Protein AF-A0A949EX50-F1 (afdb_monomer)

Sequence (89 aa):
MRPICFGKKPFFKVICFFVFALICIISSGFSGSMANAAHILKIGLMDEPKTLNIWLASDKWSGRVLSLMYQHLYERDPDTLELIPWLAE

Radius of gyration: 30.46 Å; Cα contacts (8 Å, |Δi|>4): 50; chains: 1; bounding box: 74×40×70 Å

pLDDT: mean 82.1, std 16.13, range [34.53, 96.75]

Structure (mmCIF, N/CA/C/O backbone):
data_AF-A0A949EX50-F1
#
_entry.id   AF-A0A949EX50-F1
#
loop_
_atom_site.group_PDB
_atom_site.id
_atom_site.type_symbol
_atom_site.label_atom_id
_atom_site.label_alt_id
_atom_site.label_comp_id
_atom_site.label_asym_id
_atom_site.label_entity_id
_atom_site.label_seq_id
_atom_site.pdbx_PDB_ins_code
_atom_site.Cartn_x
_atom_site.Cartn_y
_atom_site.Cartn_z
_atom_site.occupancy
_atom_site.B_iso_or_equiv
_atom_site.auth_seq_id
_atom_site.auth_comp_id
_atom_site.auth_asym_id
_atom_site.auth_atom_id
_atom_site.pdbx_PDB_model_num
ATOM 1 N N . MET A 1 1 ? 59.303 -27.899 -56.323 1.00 38.88 1 MET A N 1
ATOM 2 C CA . MET A 1 1 ? 59.637 -26.561 -55.787 1.00 38.88 1 MET A CA 1
ATOM 3 C C . MET A 1 1 ? 58.437 -26.030 -55.005 1.00 38.88 1 MET A C 1
ATOM 5 O O . MET A 1 1 ? 57.345 -26.023 -55.542 1.00 38.88 1 MET A O 1
ATOM 9 N N . ARG A 1 2 ? 58.690 -25.721 -53.725 1.00 34.53 2 ARG A N 1
ATOM 10 C CA . ARG A 1 2 ? 57.909 -25.104 -52.622 1.00 34.53 2 ARG A CA 1
ATOM 11 C C . ARG A 1 2 ? 56.410 -24.731 -52.782 1.00 34.53 2 ARG A C 1
ATOM 13 O O . ARG A 1 2 ? 56.085 -23.953 -53.672 1.00 34.53 2 ARG A O 1
ATOM 20 N N . PRO A 1 3 ? 55.542 -25.108 -51.812 1.00 45.91 3 PRO A N 1
ATOM 21 C CA . PRO A 1 3 ? 54.228 -24.490 -51.638 1.00 45.91 3 PRO A CA 1
ATOM 22 C C . PRO A 1 3 ? 54.370 -23.098 -50.997 1.00 45.91 3 PRO A C 1
ATOM 24 O O . PRO A 1 3 ? 55.079 -22.915 -50.006 1.00 45.91 3 PRO A O 1
ATOM 27 N N . ILE A 1 4 ? 53.697 -22.104 -51.575 1.00 51.59 4 ILE A N 1
ATOM 28 C CA . ILE A 1 4 ? 53.668 -20.726 -51.077 1.00 51.59 4 ILE A CA 1
ATOM 29 C C . ILE A 1 4 ? 52.573 -20.637 -50.006 1.00 51.59 4 ILE A C 1
ATOM 31 O O . ILE A 1 4 ? 51.397 -20.433 -50.297 1.00 51.59 4 ILE A O 1
ATOM 35 N N . CYS A 1 5 ? 52.960 -20.817 -48.744 1.00 52.16 5 CYS A N 1
ATOM 36 C CA . CYS A 1 5 ? 52.113 -20.535 -47.587 1.00 52.16 5 CYS A CA 1
ATOM 37 C C . CYS A 1 5 ? 52.082 -19.018 -47.333 1.00 52.16 5 CYS A C 1
ATOM 39 O O . CYS A 1 5 ? 52.938 -18.492 -46.622 1.00 52.16 5 CYS A O 1
ATOM 41 N N . PHE A 1 6 ? 51.104 -18.305 -47.899 1.00 48.56 6 PHE A N 1
ATOM 42 C CA . PHE A 1 6 ? 50.888 -16.882 -47.608 1.00 48.56 6 PHE A CA 1
ATOM 43 C C . PHE A 1 6 ? 50.120 -16.724 -46.280 1.00 48.56 6 PHE A C 1
ATOM 45 O O . PHE A 1 6 ? 49.034 -17.275 -46.085 1.00 48.56 6 PHE A O 1
ATOM 52 N N . GLY A 1 7 ? 50.738 -16.034 -45.321 1.00 57.31 7 GLY A N 1
ATOM 53 C CA . GLY A 1 7 ? 50.354 -16.010 -43.911 1.00 57.31 7 GLY A CA 1
ATOM 54 C C . GLY A 1 7 ? 48.983 -15.393 -43.613 1.00 57.31 7 GLY A C 1
ATOM 55 O O . GLY A 1 7 ? 48.839 -14.179 -43.548 1.00 57.31 7 GLY A O 1
ATOM 56 N N . LYS A 1 8 ? 48.008 -16.239 -43.261 1.00 56.03 8 LYS A N 1
ATOM 57 C CA . LYS A 1 8 ? 46.683 -15.865 -42.715 1.00 56.03 8 LYS A CA 1
ATOM 58 C C . LYS A 1 8 ? 46.696 -15.470 -41.221 1.00 56.03 8 LYS A C 1
ATOM 60 O O . LYS A 1 8 ? 45.657 -15.448 -40.571 1.00 56.03 8 LYS A O 1
ATOM 65 N N . LYS A 1 9 ? 47.869 -15.205 -40.636 1.00 58.75 9 LYS A N 1
ATOM 66 C CA . LYS A 1 9 ? 48.044 -15.043 -39.179 1.00 58.75 9 LYS A CA 1
ATOM 67 C C . LYS A 1 9 ? 47.642 -13.667 -38.611 1.00 58.75 9 LYS A C 1
ATOM 69 O O . LYS A 1 9 ? 47.115 -13.657 -37.501 1.00 58.75 9 LYS A O 1
ATOM 74 N N . PRO A 1 10 ? 47.863 -12.519 -39.290 1.00 58.78 10 PRO A N 1
ATOM 75 C CA . PRO A 1 10 ? 47.492 -11.220 -38.722 1.00 58.78 10 PRO A CA 1
ATOM 76 C C . PRO A 1 10 ? 46.018 -10.886 -38.976 1.00 58.78 10 PRO A C 1
ATOM 78 O O . PRO A 1 10 ? 45.360 -10.335 -38.103 1.00 58.78 10 PRO A O 1
ATOM 81 N N . PHE A 1 11 ? 45.471 -11.295 -40.126 1.00 64.44 11 PHE A N 1
ATOM 82 C CA . PHE A 1 11 ? 44.091 -10.994 -40.515 1.00 64.44 11 PHE A CA 1
ATOM 83 C C . PHE A 1 11 ? 43.066 -11.667 -39.588 1.00 64.44 11 PHE A C 1
ATOM 85 O O . PHE A 1 11 ? 42.116 -11.032 -39.143 1.00 64.44 11 PHE A O 1
ATOM 92 N N . PHE A 1 12 ? 43.315 -12.925 -39.204 1.00 69.50 12 PHE A N 1
ATOM 93 C CA . PHE A 1 12 ? 42.468 -13.649 -38.252 1.00 69.50 12 PHE A CA 1
ATOM 94 C C . PHE A 1 12 ? 42.478 -13.008 -36.854 1.00 69.50 12 PHE A C 1
ATOM 96 O O . PHE A 1 12 ? 41.438 -12.914 -36.212 1.00 69.50 12 PHE A O 1
ATOM 103 N N . LYS A 1 13 ? 43.630 -12.489 -36.404 1.00 73.31 13 LYS A N 1
ATOM 104 C CA . LYS A 1 13 ? 43.747 -11.793 -35.111 1.00 73.31 13 LYS A CA 1
ATOM 105 C C . LYS A 1 13 ? 42.952 -10.489 -35.078 1.00 73.31 13 LYS A C 1
ATOM 107 O O . LYS A 1 13 ? 42.324 -10.198 -34.066 1.00 73.31 13 LYS A O 1
ATOM 112 N N . VAL A 1 14 ? 42.953 -9.737 -36.180 1.00 81.62 14 VAL A N 1
ATOM 113 C CA . VAL A 1 14 ? 42.164 -8.501 -36.306 1.00 81.62 14 VAL A CA 1
ATOM 114 C C . VAL A 1 14 ? 40.670 -8.819 -36.267 1.00 81.62 14 VAL A C 1
ATOM 116 O O . VAL A 1 14 ? 39.935 -8.185 -35.518 1.00 81.62 14 VAL A O 1
ATOM 119 N N . ILE A 1 15 ? 40.228 -9.850 -36.991 1.00 85.06 15 ILE A N 1
ATOM 120 C CA . ILE A 1 15 ? 38.820 -10.272 -36.984 1.00 85.06 15 ILE A CA 1
ATOM 121 C C . ILE A 1 15 ? 38.382 -10.714 -35.582 1.00 85.06 15 ILE A C 1
ATOM 123 O O . ILE A 1 15 ? 37.349 -10.258 -35.099 1.00 85.06 15 ILE A O 1
ATOM 127 N N . CYS A 1 16 ? 39.174 -11.541 -34.893 1.00 82.56 16 CYS A N 1
ATOM 128 C CA . CYS A 1 16 ? 38.857 -11.962 -33.526 1.00 82.56 16 CYS A CA 1
ATOM 129 C C . CYS A 1 16 ? 38.783 -10.781 -32.549 1.00 82.56 16 CYS A C 1
ATOM 131 O O . CYS A 1 16 ? 37.911 -10.771 -31.684 1.00 82.56 16 CYS A O 1
ATOM 133 N N . PHE A 1 17 ? 39.652 -9.779 -32.701 1.00 85.00 17 PHE A N 1
ATOM 134 C CA . PHE A 1 17 ? 39.621 -8.572 -31.877 1.00 85.00 17 PHE A CA 1
ATOM 135 C C . PHE A 1 17 ? 38.333 -7.763 -32.088 1.00 85.00 17 PHE A C 1
ATOM 137 O O . PHE A 1 17 ? 37.694 -7.367 -31.116 1.00 85.00 17 PHE A O 1
ATOM 144 N N . PHE A 1 18 ? 37.905 -7.582 -33.342 1.00 86.00 18 PHE A N 1
ATOM 145 C CA . PHE A 1 18 ? 36.654 -6.887 -33.661 1.00 86.00 18 PHE A CA 1
ATOM 146 C C . PHE A 1 18 ? 35.415 -7.634 -33.155 1.00 86.00 18 PHE A C 1
ATOM 148 O O . PHE A 1 18 ? 34.505 -7.011 -32.613 1.00 86.00 18 PHE A O 1
ATOM 155 N N . VAL A 1 19 ? 35.387 -8.964 -33.282 1.00 90.19 19 VAL A N 1
ATOM 156 C CA . VAL A 1 19 ? 34.283 -9.790 -32.767 1.00 90.19 19 VAL A CA 1
ATOM 157 C C . VAL A 1 19 ? 34.220 -9.730 -31.240 1.00 90.19 19 VAL A C 1
ATOM 159 O O . VAL A 1 19 ? 33.141 -9.564 -30.679 1.00 90.19 19 VAL A O 1
ATOM 162 N N . PHE A 1 20 ? 35.368 -9.800 -30.563 1.00 86.88 20 PHE A N 1
ATOM 163 C CA . PHE A 1 20 ? 35.438 -9.677 -29.108 1.00 86.88 20 PHE A CA 1
ATOM 164 C C . PHE A 1 20 ? 34.956 -8.299 -28.632 1.00 86.88 20 PHE A C 1
ATOM 166 O O . PHE A 1 20 ? 34.134 -8.219 -27.723 1.00 86.88 20 PHE A O 1
ATOM 173 N N . ALA A 1 21 ? 35.385 -7.224 -29.301 1.00 87.19 21 ALA A N 1
ATOM 174 C CA . ALA A 1 21 ? 34.928 -5.870 -29.002 1.00 87.19 21 ALA A CA 1
ATOM 175 C C . ALA A 1 21 ? 33.407 -5.716 -29.185 1.00 87.19 21 ALA A C 1
ATOM 177 O O . ALA A 1 21 ? 32.746 -5.128 -28.332 1.00 87.19 21 ALA A O 1
ATOM 178 N N . LEU A 1 22 ? 32.838 -6.293 -30.250 1.00 87.19 22 LEU A N 1
ATOM 179 C CA . LEU A 1 22 ? 31.395 -6.262 -30.503 1.00 87.19 22 LEU A CA 1
ATOM 180 C C . LEU A 1 22 ? 30.606 -6.984 -29.398 1.00 87.19 22 LEU A C 1
ATOM 182 O O . LEU A 1 22 ? 29.607 -6.458 -28.912 1.00 87.19 22 LEU A O 1
ATOM 186 N N . ILE A 1 23 ? 31.079 -8.155 -28.962 1.00 86.12 23 ILE A N 1
ATOM 187 C CA . ILE A 1 23 ? 30.458 -8.923 -27.873 1.00 86.12 23 ILE A CA 1
ATOM 188 C C . ILE A 1 23 ? 30.513 -8.135 -26.558 1.00 86.12 23 ILE A C 1
ATOM 190 O O . ILE A 1 23 ? 29.508 -8.052 -25.857 1.00 86.12 23 ILE A O 1
ATOM 194 N N . CYS A 1 24 ? 31.644 -7.497 -26.240 1.00 81.25 24 CYS A N 1
ATOM 195 C CA . CYS A 1 24 ? 31.768 -6.663 -25.043 1.00 81.25 24 CYS A CA 1
ATOM 196 C C . CYS A 1 24 ? 30.785 -5.479 -25.046 1.00 81.25 24 CYS A C 1
ATOM 198 O O . CYS A 1 24 ? 30.192 -5.178 -24.009 1.00 81.25 24 CYS A O 1
ATOM 200 N N . ILE A 1 25 ? 30.573 -4.835 -26.197 1.00 80.94 25 ILE A N 1
ATOM 201 C CA . ILE A 1 25 ? 29.628 -3.715 -26.332 1.00 80.94 25 ILE A CA 1
ATOM 202 C C . ILE A 1 25 ? 28.187 -4.184 -26.094 1.00 80.94 25 ILE A C 1
ATOM 204 O O . ILE A 1 25 ? 27.451 -3.531 -25.356 1.00 80.94 25 ILE A O 1
ATOM 208 N N . ILE A 1 26 ? 27.795 -5.332 -26.655 1.00 79.56 26 ILE A N 1
ATOM 209 C CA . ILE A 1 26 ? 26.439 -5.883 -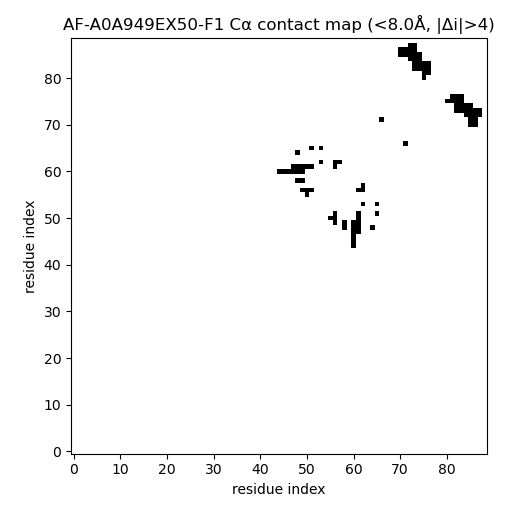26.487 1.00 79.56 26 ILE A CA 1
ATOM 210 C C . ILE A 1 26 ? 26.182 -6.265 -25.020 1.00 79.56 26 ILE A C 1
ATOM 212 O O . ILE A 1 26 ? 25.133 -5.927 -24.473 1.00 79.56 26 ILE A O 1
ATOM 216 N N . SER A 1 27 ? 27.155 -6.888 -24.349 1.00 70.81 27 SER A N 1
ATOM 217 C CA . SER A 1 27 ? 27.047 -7.260 -22.929 1.00 70.81 27 SER A CA 1
ATOM 218 C C . SER A 1 27 ? 26.958 -6.053 -21.988 1.00 70.81 27 SER A C 1
ATOM 220 O O . SER A 1 27 ? 26.375 -6.152 -20.913 1.00 70.81 27 SER A O 1
ATOM 222 N N . SER A 1 28 ? 27.504 -4.902 -22.392 1.00 66.50 28 SER A N 1
ATOM 223 C CA . SER A 1 28 ? 27.460 -3.663 -21.600 1.00 66.50 28 SER A CA 1
ATOM 224 C C . SER A 1 28 ? 26.085 -2.978 -21.630 1.00 66.50 28 SER A C 1
ATOM 226 O O . SER A 1 28 ? 25.801 -2.136 -20.782 1.00 66.50 28 SER A O 1
ATOM 228 N N . GLY A 1 29 ? 25.228 -3.324 -22.601 1.00 62.38 29 GLY A N 1
ATOM 229 C CA . GLY A 1 29 ? 23.880 -2.767 -22.757 1.00 62.38 29 GLY A CA 1
ATOM 230 C C . GLY A 1 29 ? 22.827 -3.386 -21.834 1.00 62.38 29 GLY A C 1
ATOM 231 O O . GLY A 1 29 ? 21.747 -2.821 -21.689 1.00 62.38 29 GLY A O 1
ATOM 232 N N . PHE A 1 30 ? 23.132 -4.505 -21.166 1.00 57.78 30 PHE A N 1
ATOM 233 C CA . PHE A 1 30 ? 22.263 -5.108 -20.151 1.00 57.78 30 PHE A CA 1
ATOM 234 C C . PHE A 1 30 ? 22.539 -4.504 -18.767 1.00 57.78 30 PHE A C 1
ATOM 236 O O . PHE A 1 30 ? 22.739 -5.204 -17.777 1.00 57.78 30 PHE A O 1
ATOM 243 N N . SER A 1 31 ? 22.596 -3.175 -18.698 1.00 61.06 31 SER A N 1
ATOM 244 C CA . SER A 1 31 ? 22.514 -2.482 -17.419 1.00 61.06 31 SER A CA 1
ATOM 245 C C . SER A 1 31 ? 21.033 -2.426 -17.069 1.00 61.06 31 SER A C 1
ATOM 247 O O . SER A 1 31 ? 20.275 -1.665 -17.674 1.00 61.06 31 SER A O 1
ATOM 249 N N . GLY A 1 32 ? 20.603 -3.325 -16.180 1.00 62.94 32 GLY A N 1
ATOM 25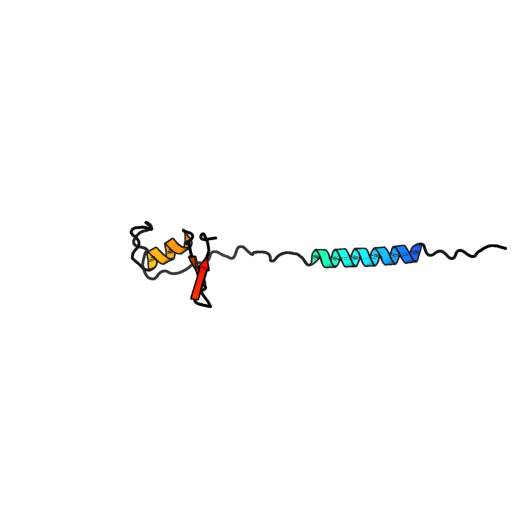0 C CA . GLY A 1 32 ? 19.237 -3.357 -15.669 1.00 62.94 32 GLY A CA 1
ATOM 251 C C . GLY A 1 32 ? 18.801 -1.958 -15.246 1.00 62.94 32 GLY A C 1
ATOM 252 O O . GLY A 1 32 ? 19.622 -1.174 -14.767 1.00 62.94 32 GLY A O 1
ATOM 253 N N . SER A 1 33 ? 17.522 -1.643 -15.473 1.00 63.91 33 SER A N 1
ATOM 254 C CA . SER A 1 33 ? 16.914 -0.388 -15.033 1.00 63.91 33 SER A CA 1
ATOM 255 C C . SER A 1 33 ? 17.423 -0.079 -13.631 1.00 63.91 33 SER A C 1
ATOM 257 O O . SER A 1 33 ? 17.221 -0.881 -12.716 1.00 63.91 33 SER A O 1
ATOM 259 N N . MET A 1 34 ? 1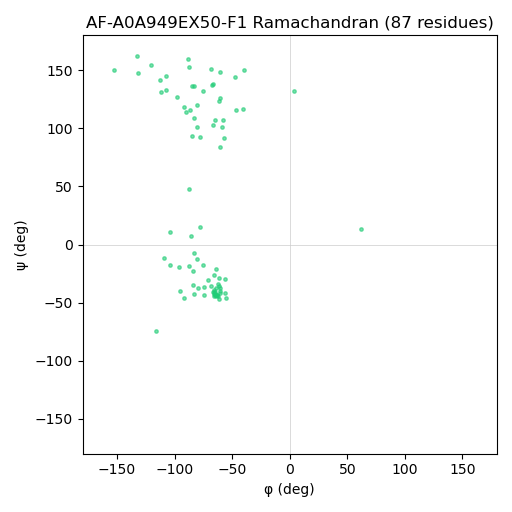8.154 1.030 -13.472 1.00 60.53 34 MET A N 1
ATOM 260 C CA . MET A 1 34 ? 18.433 1.549 -12.144 1.00 60.53 34 MET A CA 1
ATOM 261 C C . MET A 1 34 ? 17.055 1.802 -11.557 1.00 60.53 34 MET A C 1
ATOM 263 O O . MET 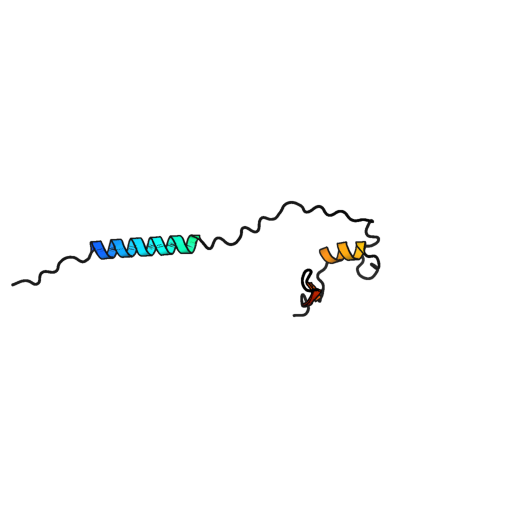A 1 34 ? 16.400 2.778 -11.924 1.00 60.53 34 MET A O 1
ATOM 267 N N . ALA A 1 35 ? 16.597 0.890 -10.699 1.00 60.88 35 ALA A N 1
ATOM 268 C CA . ALA A 1 35 ? 15.504 1.136 -9.789 1.00 60.88 35 ALA A CA 1
ATOM 269 C C . ALA A 1 35 ? 15.984 2.297 -8.921 1.00 60.88 35 ALA A C 1
ATOM 271 O O . ALA A 1 35 ? 16.604 2.112 -7.876 1.00 60.88 35 ALA A O 1
ATOM 272 N N . ASN A 1 36 ? 15.810 3.512 -9.439 1.00 60.38 36 ASN A N 1
ATOM 273 C CA . ASN A 1 36 ? 15.970 4.728 -8.686 1.00 60.38 36 ASN A CA 1
ATOM 274 C C . ASN A 1 36 ? 14.975 4.553 -7.555 1.00 60.38 36 ASN A C 1
ATOM 276 O O . ASN A 1 36 ? 13.769 4.556 -7.802 1.00 60.38 36 ASN A O 1
ATOM 280 N N . ALA A 1 37 ? 15.488 4.301 -6.350 1.00 59.75 37 ALA A N 1
ATOM 281 C CA . ALA A 1 37 ? 14.711 4.373 -5.131 1.00 59.75 37 ALA A CA 1
ATOM 282 C C . ALA A 1 37 ? 14.153 5.795 -5.103 1.00 59.75 37 ALA A C 1
ATOM 284 O O . ALA A 1 37 ? 14.852 6.746 -4.752 1.00 59.75 37 ALA A O 1
ATOM 285 N N . ALA A 1 38 ? 12.955 5.949 -5.662 1.00 62.56 38 ALA A N 1
ATOM 286 C CA . ALA A 1 38 ? 12.382 7.245 -5.922 1.00 62.56 38 ALA A CA 1
ATOM 287 C C . ALA A 1 38 ? 12.239 7.974 -4.587 1.00 62.56 38 ALA A C 1
ATOM 289 O O . ALA A 1 38 ? 12.047 7.364 -3.534 1.00 62.56 38 ALA A O 1
ATOM 290 N N . HIS A 1 39 ? 12.375 9.293 -4.658 1.00 75.12 39 HIS A N 1
ATOM 291 C CA . HIS A 1 39 ? 12.153 10.223 -3.564 1.00 75.12 39 HIS A CA 1
ATOM 292 C C . HIS A 1 39 ? 10.939 9.847 -2.698 1.00 75.12 39 HIS A C 1
ATOM 294 O O . HIS A 1 39 ? 9.957 9.297 -3.192 1.00 75.12 39 HIS A O 1
ATOM 300 N N . ILE A 1 40 ? 10.999 10.200 -1.409 1.00 85.12 40 ILE A N 1
ATOM 301 C CA . ILE A 1 40 ? 9.903 10.012 -0.447 1.00 85.12 40 ILE A CA 1
ATOM 302 C C . ILE A 1 40 ? 8.581 10.496 -1.064 1.00 85.12 40 ILE A C 1
ATOM 304 O O . ILE A 1 40 ? 8.409 11.687 -1.331 1.00 85.12 40 ILE A O 1
ATOM 308 N N . LEU A 1 41 ? 7.643 9.568 -1.270 1.00 87.44 41 LEU A N 1
ATOM 309 C CA . LEU A 1 41 ? 6.308 9.866 -1.776 1.00 87.44 41 LEU A CA 1
ATOM 310 C C . LEU A 1 41 ? 5.416 10.319 -0.614 1.00 87.44 41 LEU A C 1
ATOM 312 O O . LEU A 1 41 ? 5.031 9.521 0.239 1.00 87.44 41 LEU A O 1
ATOM 316 N N . LYS A 1 42 ? 5.079 11.613 -0.576 1.00 91.50 42 LYS A N 1
ATOM 317 C CA . LYS A 1 42 ? 4.138 12.170 0.405 1.00 91.50 42 LYS A CA 1
ATOM 318 C C . LYS A 1 42 ? 2.717 12.146 -0.157 1.00 91.50 42 LYS A C 1
ATOM 320 O O . LYS A 1 42 ? 2.431 12.822 -1.140 1.00 91.50 42 LYS A O 1
ATOM 325 N N . ILE A 1 43 ? 1.824 11.418 0.508 1.00 91.06 43 ILE A N 1
ATOM 326 C CA . ILE A 1 43 ? 0.405 11.296 0.146 1.00 91.06 43 ILE A CA 1
ATOM 327 C C . ILE A 1 43 ? -0.433 11.986 1.228 1.00 91.06 43 ILE A C 1
ATOM 329 O O . ILE A 1 43 ? -0.219 11.756 2.416 1.00 91.06 43 ILE A O 1
ATOM 333 N N . GLY A 1 44 ? -1.368 12.849 0.827 1.00 93.94 44 GLY A N 1
ATOM 334 C CA . GLY A 1 44 ? -2.344 13.450 1.741 1.00 93.94 44 GLY A CA 1
ATOM 335 C C . GLY A 1 44 ? -3.534 12.517 1.978 1.00 93.94 44 GLY A C 1
ATOM 336 O O . GLY A 1 44 ? -4.056 11.936 1.028 1.00 93.94 44 GLY A O 1
ATOM 337 N N . LEU A 1 45 ? -3.971 12.394 3.231 1.00 94.31 45 LEU A N 1
ATOM 338 C CA . LEU A 1 45 ? -5.182 11.668 3.631 1.00 94.31 45 LEU A CA 1
ATOM 339 C C . LEU A 1 45 ? -6.259 12.684 4.039 1.00 94.31 45 LEU A C 1
ATOM 341 O O . LEU A 1 45 ? -5.914 13.733 4.580 1.00 94.31 45 LEU A O 1
ATOM 345 N N . MET A 1 46 ? -7.540 12.409 3.759 1.00 94.69 46 MET A N 1
ATOM 346 C CA . MET A 1 46 ? -8.607 13.368 4.097 1.00 94.69 46 MET A CA 1
ATOM 347 C C . MET A 1 46 ? -8.916 13.396 5.596 1.00 94.69 46 MET A C 1
ATOM 349 O O . MET A 1 46 ? -9.159 14.472 6.124 1.00 94.69 46 MET A O 1
ATOM 353 N N . ASP A 1 47 ? -8.865 12.241 6.264 1.00 94.38 47 ASP A N 1
ATOM 354 C CA . ASP A 1 47 ? -8.995 12.119 7.717 1.00 94.38 47 ASP A CA 1
ATOM 355 C C . ASP A 1 47 ? -7.888 11.221 8.269 1.00 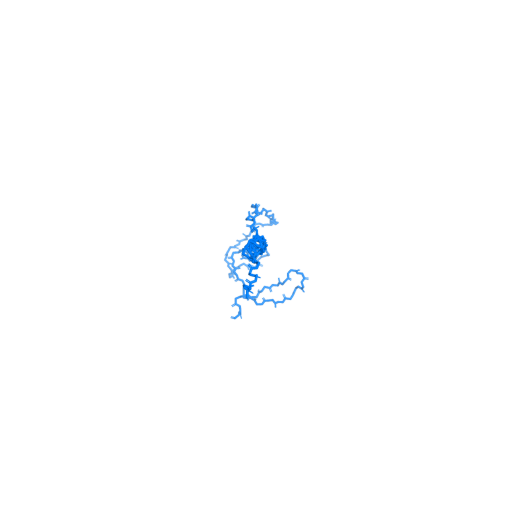94.38 47 ASP A C 1
ATOM 357 O O . ASP A 1 47 ? -7.275 10.439 7.538 1.00 94.38 47 ASP A O 1
ATOM 361 N N . GLU A 1 48 ? 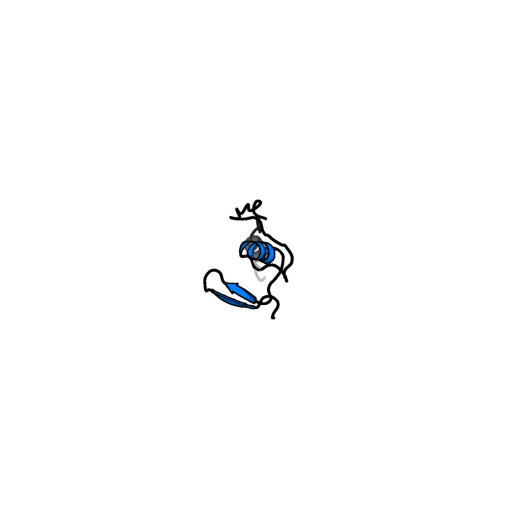-7.658 11.311 9.576 1.00 94.38 48 GLU A N 1
ATOM 362 C CA . GLU A 1 48 ? -6.751 10.418 10.290 1.00 94.38 48 GLU A CA 1
ATOM 363 C C . GLU A 1 48 ? -7.301 8.976 10.317 1.00 94.38 48 GLU A C 1
ATOM 365 O O . GLU A 1 48 ? -8.502 8.781 10.546 1.00 94.38 48 GLU A O 1
ATOM 370 N N . PRO A 1 49 ? -6.456 7.946 10.100 1.00 94.94 49 PRO A N 1
ATOM 371 C CA . PRO A 1 49 ? -6.871 6.558 10.275 1.00 94.94 49 PRO A CA 1
ATOM 372 C C . PRO A 1 49 ? -7.276 6.316 11.733 1.00 94.94 49 PRO A C 1
ATOM 374 O O . PRO A 1 49 ? -6.490 6.521 12.656 1.00 94.94 49 PRO A O 1
ATOM 377 N N . LYS A 1 50 ? -8.504 5.840 11.953 1.00 95.06 50 LYS A N 1
ATOM 378 C CA . LYS A 1 50 ? -9.062 5.676 13.308 1.00 95.06 50 LYS A CA 1
ATOM 379 C C . LYS A 1 50 ? -8.402 4.543 14.083 1.00 95.06 50 LYS A C 1
ATOM 381 O O . LYS A 1 50 ? -8.362 4.556 15.311 1.00 95.06 50 LYS A O 1
ATOM 386 N N . THR A 1 51 ? -7.943 3.522 13.367 1.00 95.81 51 THR A N 1
ATOM 387 C CA . THR A 1 51 ? -7.274 2.356 13.945 1.00 95.81 51 THR A CA 1
ATOM 388 C C . THR A 1 51 ? -6.298 1.723 12.958 1.00 95.81 51 THR A C 1
ATOM 390 O O . THR A 1 51 ? -6.510 1.754 11.748 1.00 95.81 51 THR A O 1
ATOM 393 N N . LEU A 1 52 ? -5.233 1.117 13.480 1.00 94.56 52 LEU A N 1
ATOM 394 C CA . LEU A 1 52 ? -4.287 0.288 12.722 1.00 94.56 52 LEU A CA 1
ATOM 395 C C . LEU A 1 52 ? -4.501 -1.214 12.984 1.00 94.56 52 LEU A C 1
ATOM 397 O O . LEU A 1 52 ? -3.673 -2.043 12.613 1.00 94.56 52 LEU A O 1
ATOM 401 N N . ASN A 1 53 ? -5.604 -1.582 13.640 1.00 94.25 53 ASN A N 1
ATOM 402 C CA . ASN A 1 53 ? -5.984 -2.976 13.816 1.00 94.25 53 ASN A CA 1
ATOM 403 C C . ASN A 1 53 ? -6.794 -3.453 12.603 1.00 94.25 53 ASN A C 1
ATOM 405 O O . ASN A 1 53 ? -7.912 -2.988 12.387 1.00 94.25 53 ASN A O 1
ATOM 409 N N . ILE A 1 54 ? -6.252 -4.421 11.861 1.00 92.25 54 ILE A N 1
ATOM 410 C CA . ILE A 1 54 ? -6.868 -5.001 10.656 1.00 92.25 54 ILE A CA 1
ATOM 411 C C . ILE A 1 54 ? -8.274 -5.571 10.885 1.00 92.25 54 ILE A C 1
ATOM 413 O O . ILE A 1 54 ? -9.093 -5.546 9.975 1.00 92.25 54 ILE A O 1
ATOM 417 N N . TRP A 1 55 ? -8.577 -6.047 12.093 1.00 93.88 55 TRP A N 1
ATOM 418 C CA . TRP A 1 55 ? -9.871 -6.652 12.417 1.00 93.88 55 TRP A CA 1
ATOM 419 C C . TRP A 1 55 ? -10.934 -5.617 12.785 1.00 93.88 55 TRP A C 1
ATOM 421 O O . TRP A 1 55 ? -12.125 -5.898 12.698 1.00 93.88 55 TRP A O 1
ATOM 431 N N . LEU A 1 56 ? -10.506 -4.430 13.225 1.00 95.38 56 LEU A N 1
ATOM 432 C CA . LEU A 1 56 ? -11.390 -3.356 13.686 1.00 95.38 56 LEU A CA 1
ATOM 433 C C . LEU A 1 56 ? -11.534 -2.231 12.649 1.00 95.38 56 LEU A C 1
ATOM 435 O O . LEU A 1 56 ? -12.452 -1.417 12.744 1.00 95.38 56 LEU A O 1
ATOM 439 N N . ALA A 1 57 ? -10.623 -2.160 11.677 1.00 93.81 57 ALA A N 1
ATOM 440 C CA . ALA A 1 57 ? -10.621 -1.142 10.639 1.00 93.81 57 ALA A CA 1
ATOM 441 C C . ALA A 1 57 ? -11.837 -1.299 9.715 1.00 93.81 57 ALA A C 1
ATOM 443 O O . ALA A 1 57 ? -11.865 -2.150 8.831 1.00 93.81 57 ALA A O 1
ATOM 444 N N . SER A 1 58 ? -12.842 -0.447 9.915 1.00 92.62 58 SER A N 1
ATOM 445 C CA . SER A 1 58 ? -14.024 -0.362 9.046 1.00 92.62 58 SER A CA 1
ATOM 446 C C . SER A 1 58 ? -14.052 0.920 8.210 1.00 92.62 58 SER A C 1
ATOM 448 O O . SER A 1 58 ? -14.891 1.051 7.318 1.00 92.62 58 SER A O 1
ATOM 450 N N . ASP A 1 59 ? -13.193 1.894 8.504 1.00 94.12 59 ASP A N 1
ATOM 451 C CA . ASP A 1 59 ? -13.133 3.154 7.777 1.00 94.12 59 ASP A CA 1
ATOM 452 C C . ASP A 1 59 ? -12.204 3.080 6.557 1.00 94.12 59 ASP A C 1
ATOM 454 O O . ASP A 1 59 ? -11.236 2.318 6.497 1.00 94.12 59 ASP A O 1
ATOM 458 N N . LYS A 1 60 ? -12.505 3.919 5.561 1.00 94.25 60 LYS A N 1
ATOM 459 C CA . LYS A 1 60 ? -11.797 3.941 4.276 1.00 94.25 60 LYS A CA 1
ATOM 460 C C . LYS A 1 60 ? -10.314 4.299 4.426 1.00 94.25 60 LYS A C 1
ATOM 462 O O . LYS A 1 60 ? -9.491 3.810 3.655 1.00 94.25 60 LYS A O 1
ATOM 467 N N . TRP A 1 61 ? -9.974 5.158 5.384 1.00 95.56 61 TRP A N 1
ATOM 468 C CA . TRP A 1 61 ? -8.631 5.720 5.524 1.00 95.56 61 TRP A CA 1
ATOM 469 C C . TRP A 1 61 ? -7.688 4.784 6.272 1.00 95.56 61 TRP A C 1
ATOM 471 O O . TRP A 1 61 ? -6.581 4.547 5.789 1.00 95.56 61 TRP A O 1
ATOM 481 N N . SER A 1 62 ? -8.150 4.151 7.352 1.00 95.94 62 SER A N 1
ATOM 482 C CA . SER A 1 62 ? -7.460 3.020 7.970 1.00 95.94 62 SER A CA 1
ATOM 483 C C . SER A 1 62 ? 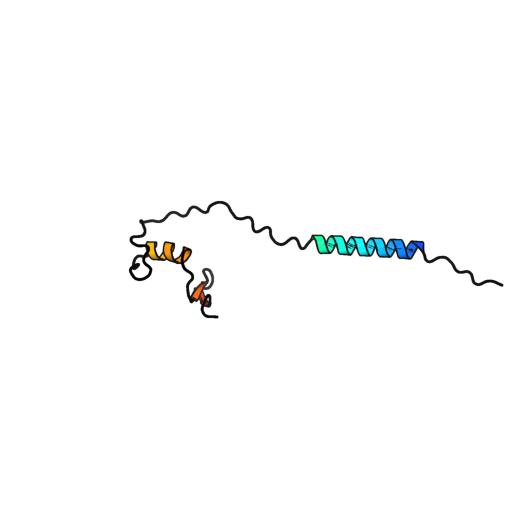-7.222 1.906 6.963 1.00 95.94 62 SER A C 1
ATOM 485 O O . SER A 1 62 ? -6.091 1.446 6.846 1.00 95.94 62 SER A O 1
ATOM 487 N N . GLY A 1 63 ? -8.233 1.538 6.167 1.00 94.44 63 GLY A N 1
ATOM 488 C CA . GLY A 1 63 ? -8.067 0.546 5.102 1.00 94.44 63 GLY A CA 1
ATOM 489 C C . GLY A 1 63 ? -6.965 0.916 4.100 1.00 94.44 63 GLY A C 1
ATOM 490 O O . GLY A 1 63 ? -6.149 0.068 3.753 1.00 94.44 63 GLY A O 1
ATOM 491 N N . ARG A 1 64 ? -6.877 2.191 3.689 1.00 94.19 64 ARG A N 1
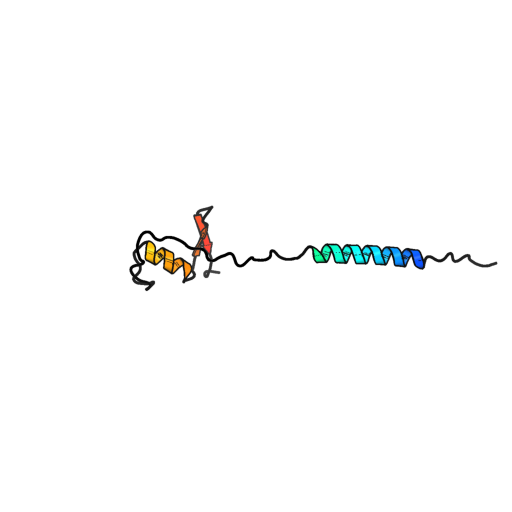ATOM 492 C CA . ARG A 1 64 ? -5.843 2.675 2.751 1.00 94.19 64 ARG A CA 1
ATOM 493 C C . ARG A 1 64 ? -4.429 2.665 3.325 1.00 94.19 64 ARG A C 1
ATOM 495 O O . ARG A 1 64 ? -3.486 2.428 2.580 1.00 94.19 64 ARG A O 1
ATOM 502 N N . VAL A 1 65 ? -4.259 2.951 4.612 1.00 95.25 65 VAL A N 1
ATOM 503 C CA . VAL A 1 65 ? -2.936 2.867 5.254 1.00 95.25 65 VAL A CA 1
ATOM 504 C C . VAL A 1 65 ? -2.557 1.406 5.478 1.00 95.25 65 VAL A C 1
ATOM 506 O O . VAL A 1 65 ? -1.442 1.000 5.161 1.00 95.25 65 VAL A O 1
ATOM 509 N N . LEU A 1 66 ? -3.501 0.593 5.955 1.00 95.25 66 LEU A N 1
ATOM 510 C CA . LEU A 1 66 ? -3.284 -0.832 6.189 1.00 95.25 66 LEU A CA 1
ATOM 511 C C . LEU A 1 66 ? -2.945 -1.583 4.904 1.00 95.25 66 LEU A C 1
ATOM 513 O O . LEU A 1 66 ? -2.079 -2.452 4.947 1.00 95.25 66 LEU A O 1
ATOM 517 N N . SER A 1 67 ? -3.531 -1.198 3.765 1.00 92.56 67 SER A N 1
ATOM 518 C CA . SER A 1 67 ? -3.202 -1.801 2.472 1.00 92.56 67 SER A CA 1
ATOM 519 C C . SER A 1 67 ? -1.756 -1.567 2.031 1.00 92.56 67 SER A C 1
ATOM 521 O O . SER A 1 67 ? -1.255 -2.304 1.194 1.00 92.56 67 SER A O 1
ATOM 523 N N . LEU A 1 68 ? -1.089 -0.540 2.570 1.00 92.25 68 LEU A N 1
ATOM 524 C CA . LEU A 1 68 ? 0.331 -0.270 2.313 1.00 92.25 68 LEU A CA 1
ATOM 525 C C . LEU A 1 68 ? 1.255 -1.018 3.285 1.00 92.25 68 LEU A C 1
ATOM 527 O O . LEU A 1 68 ? 2.449 -1.138 3.023 1.00 92.25 68 LEU A O 1
ATOM 531 N N . MET A 1 69 ? 0.726 -1.485 4.419 1.00 93.56 69 MET A N 1
ATOM 532 C CA . MET A 1 69 ? 1.490 -2.194 5.450 1.00 93.56 69 MET A CA 1
ATOM 533 C C . MET A 1 69 ? 1.396 -3.713 5.303 1.00 93.56 69 MET A C 1
ATOM 535 O O . MET A 1 69 ? 2.381 -4.414 5.529 1.00 93.56 69 MET A O 1
ATOM 539 N N . TYR A 1 70 ? 0.211 -4.218 4.961 1.00 93.00 70 TYR A N 1
ATOM 540 C CA . TYR A 1 70 ? -0.088 -5.643 4.896 1.00 93.00 70 TYR A CA 1
ATOM 541 C C . TYR A 1 70 ? -0.342 -6.082 3.458 1.00 93.00 70 TYR A C 1
ATOM 543 O O . TYR A 1 70 ? -0.982 -5.378 2.681 1.00 93.00 70 TYR A O 1
ATOM 551 N N . GLN A 1 71 ? 0.138 -7.278 3.125 1.00 91.12 71 GLN A N 1
ATOM 552 C CA . GLN A 1 71 ? -0.092 -7.885 1.819 1.00 91.12 71 GLN A CA 1
ATOM 553 C C . GLN A 1 71 ? -1.441 -8.612 1.813 1.00 91.12 71 GLN A C 1
ATOM 555 O O . GLN A 1 71 ? -1.783 -9.317 2.767 1.00 91.12 71 GLN A O 1
ATOM 560 N N . HIS A 1 72 ? -2.209 -8.439 0.740 1.00 91.25 72 HIS A N 1
ATOM 561 C CA . HIS A 1 72 ? -3.518 -9.068 0.579 1.00 91.25 72 HIS A CA 1
ATOM 562 C C . HIS A 1 72 ? -3.384 -10.440 -0.072 1.00 91.25 72 HIS A C 1
ATOM 564 O O . HIS A 1 72 ? -2.421 -10.719 -0.771 1.00 91.25 72 HIS A O 1
ATOM 570 N N . LEU A 1 73 ? -4.394 -11.290 0.094 1.00 93.88 73 LEU A N 1
ATOM 571 C CA . LEU A 1 73 ? -4.444 -12.571 -0.608 1.00 93.88 73 LEU A CA 1
ATOM 572 C C . LEU A 1 73 ? -4.614 -12.385 -2.127 1.00 93.88 73 LEU A C 1
ATOM 574 O O . LEU A 1 73 ? -3.963 -13.060 -2.922 1.00 93.88 73 LEU A O 1
ATOM 578 N N . TYR A 1 74 ? -5.459 -11.424 -2.496 1.00 94.50 74 TYR A N 1
ATOM 579 C CA . TYR A 1 74 ? -5.713 -10.983 -3.860 1.00 94.50 74 TYR A CA 1
ATOM 580 C C . TYR A 1 74 ? -5.639 -9.462 -3.922 1.00 94.50 74 TYR A C 1
ATOM 582 O O . TYR A 1 74 ? -6.057 -8.785 -2.979 1.00 94.50 74 TYR A O 1
ATOM 590 N N . GLU A 1 75 ? -5.187 -8.934 -5.049 1.00 93.56 75 GLU A N 1
ATOM 591 C CA . GLU A 1 75 ? -5.141 -7.503 -5.323 1.00 93.56 75 GLU A CA 1
ATOM 592 C C . GLU A 1 75 ? -5.970 -7.167 -6.567 1.00 93.56 75 GLU A C 1
ATOM 594 O O . GLU A 1 75 ? -6.235 -8.019 -7.415 1.00 93.56 75 GLU A O 1
ATOM 599 N N . ARG A 1 76 ? -6.459 -5.930 -6.643 1.00 93.44 76 ARG A N 1
ATOM 600 C CA . ARG A 1 76 ? -7.186 -5.427 -7.809 1.00 93.44 76 ARG A CA 1
ATOM 601 C C . ARG A 1 76 ? -6.227 -4.642 -8.682 1.00 93.44 76 ARG A C 1
ATOM 603 O O . ARG A 1 76 ? -5.611 -3.698 -8.191 1.00 93.44 76 ARG A O 1
ATOM 610 N N . ASP A 1 77 ? -6.165 -4.989 -9.959 1.00 94.12 77 ASP A N 1
ATOM 611 C CA . ASP A 1 77 ? -5.432 -4.195 -10.940 1.00 94.12 77 ASP A CA 1
ATOM 612 C C .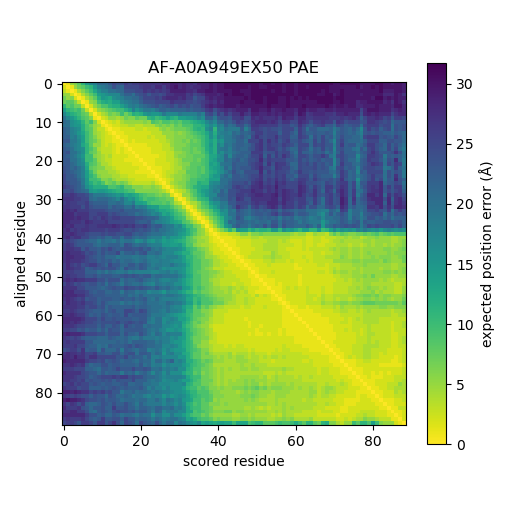 ASP A 1 77 ? -6.025 -2.771 -11.006 1.00 94.12 77 ASP A C 1
ATOM 614 O O . ASP A 1 77 ? -7.241 -2.633 -11.178 1.00 94.12 77 ASP A O 1
ATOM 618 N N . PRO A 1 78 ? -5.223 -1.704 -10.844 1.00 92.25 78 PRO A N 1
ATOM 619 C CA . PRO A 1 78 ? -5.720 -0.336 -10.957 1.00 92.25 78 PRO A CA 1
ATOM 620 C C . PRO A 1 78 ? -6.285 0.009 -12.343 1.00 92.25 78 PRO A C 1
ATOM 622 O O . PRO A 1 78 ? -7.184 0.850 -12.412 1.00 92.25 78 PRO A O 1
ATOM 625 N N . ASP A 1 79 ? -5.798 -0.619 -13.417 1.00 96.50 79 ASP A N 1
ATOM 626 C CA . ASP A 1 79 ? -6.176 -0.274 -14.791 1.00 96.50 79 ASP A CA 1
ATOM 627 C C . ASP A 1 79 ? -7.367 -1.110 -15.280 1.00 96.50 79 ASP A C 1
ATOM 629 O O . ASP A 1 79 ? -8.326 -0.575 -15.844 1.00 96.50 79 ASP A O 1
ATOM 633 N N . THR A 1 80 ? -7.331 -2.425 -15.047 1.00 96.38 80 THR A N 1
ATOM 634 C CA . THR A 1 80 ? -8.365 -3.362 -15.529 1.00 96.38 80 THR A CA 1
ATOM 635 C C . THR A 1 80 ? -9.437 -3.688 -14.486 1.00 96.38 80 THR A C 1
ATOM 637 O O . THR A 1 80 ? -10.526 -4.134 -14.847 1.00 96.38 80 THR A O 1
ATOM 640 N N . LEU A 1 81 ? -9.163 -3.449 -13.195 1.00 93.75 81 LEU A N 1
ATOM 641 C CA . LEU A 1 81 ? -9.988 -3.858 -12.045 1.00 93.75 81 LEU A CA 1
ATOM 642 C C . LEU A 1 81 ? -10.164 -5.379 -11.900 1.00 93.75 81 LEU A C 1
ATOM 644 O O . LEU A 1 81 ? -10.996 -5.851 -11.109 1.00 93.75 81 LEU A O 1
ATOM 648 N N . GLU A 1 82 ? -9.367 -6.167 -12.615 1.00 96.75 82 GLU A N 1
ATOM 649 C CA . GLU A 1 82 ? -9.349 -7.616 -12.468 1.00 96.75 82 GLU A CA 1
ATOM 650 C C . GLU A 1 82 ? -8.762 -8.020 -11.111 1.00 96.75 82 GLU A C 1
ATOM 652 O O . GLU A 1 82 ? -7.989 -7.285 -10.494 1.00 96.75 82 GLU A O 1
ATOM 657 N N . LEU A 1 83 ? -9.211 -9.165 -10.592 1.00 95.06 83 LEU A N 1
ATOM 658 C CA . LEU A 1 83 ? -8.720 -9.702 -9.325 1.00 95.06 83 LEU A CA 1
ATOM 659 C C . LEU A 1 83 ? -7.524 -10.613 -9.611 1.00 95.06 83 LEU A C 1
ATOM 661 O O . LEU A 1 83 ? -7.693 -11.670 -10.217 1.00 95.06 83 LEU A O 1
ATOM 665 N N . ILE A 1 84 ? -6.343 -10.210 -9.159 1.00 95.75 84 ILE A N 1
ATOM 666 C CA . ILE A 1 84 ? -5.074 -10.898 -9.394 1.00 95.75 84 ILE A CA 1
ATOM 667 C C . ILE A 1 84 ? -4.632 -11.574 -8.084 1.00 95.75 84 ILE A C 1
ATOM 669 O O . ILE A 1 84 ? -4.717 -10.948 -7.022 1.00 95.75 84 ILE A O 1
ATOM 673 N N . PRO A 1 85 ? -4.205 -12.851 -8.103 1.00 95.44 85 PRO A N 1
ATOM 674 C CA . PRO A 1 85 ? -3.659 -13.503 -6.914 1.00 95.44 85 PRO A CA 1
ATOM 675 C C . PRO A 1 85 ? -2.329 -12.863 -6.499 1.00 95.44 85 PRO A C 1
ATOM 677 O O . PRO A 1 85 ? -1.500 -12.560 -7.352 1.00 95.44 85 PRO A O 1
ATOM 680 N N . TRP A 1 86 ? -2.133 -12.668 -5.190 1.00 91.88 86 TRP A N 1
ATOM 681 C CA . TRP A 1 86 ? -0.845 -12.243 -4.626 1.00 91.88 86 TRP A CA 1
ATOM 682 C C . TRP A 1 86 ? -0.266 -13.320 -3.710 1.00 91.88 86 TRP A C 1
ATOM 684 O O . TRP A 1 86 ? 0.658 -14.020 -4.096 1.00 91.88 86 TRP A O 1
ATOM 694 N N . LEU A 1 87 ? -0.814 -13.499 -2.499 1.00 94.25 87 LEU A N 1
ATOM 695 C CA . LEU A 1 87 ? -0.396 -14.588 -1.595 1.00 94.25 87 LEU A CA 1
ATOM 696 C C . LEU A 1 87 ? -1.087 -15.922 -1.908 1.00 94.25 87 LEU A C 1
ATOM 698 O O . LEU A 1 87 ? -0.789 -16.924 -1.268 1.00 94.25 87 LEU A O 1
ATOM 702 N N . ALA A 1 88 ? -2.060 -15.923 -2.817 1.00 92.19 88 ALA A N 1
ATOM 703 C CA . ALA A 1 88 ? -2.912 -17.076 -3.094 1.00 92.19 88 ALA A CA 1
ATOM 704 C C . ALA A 1 88 ? -2.326 -18.073 -4.107 1.00 92.19 88 ALA A C 1
ATOM 706 O O . ALA A 1 88 ? -3.067 -18.947 -4.559 1.00 92.19 88 ALA A O 1
ATOM 707 N N . GLU A 1 89 ? -1.067 -17.889 -4.514 1.00 81.44 89 GLU A N 1
ATOM 708 C CA . GLU A 1 89 ? -0.360 -18.769 -5.459 1.00 81.44 89 GLU A CA 1
ATOM 709 C C . GLU A 1 89 ? -0.070 -20.168 -4.893 1.00 81.44 89 GLU A C 1
ATOM 711 O O . GLU A 1 89 ? 0.162 -20.303 -3.668 1.00 81.44 89 GLU A O 1
#

Secondary structure (DSSP, 8-state):
--------HHHHHHHHHHHHHHHHHHHHT----------------SS--S---TTT--SHHHHHHHHHHS--SEEE-TTT--EEESTT-

Solvent-accessible surface area (backbone atoms only — not comparable to full-atom values): 5967 Å² total; per-residue (Å²): 136,82,87,86,82,79,80,68,66,64,64,53,53,52,52,53,50,53,53,51,54,52,53,54,55,59,64,63,66,72,65,70,81,78,77,67,82,68,74,90,82,85,78,90,70,95,61,81,55,87,44,91,46,84,90,73,42,80,49,75,50,18,46,57,54,45,61,76,75,48,86,52,54,56,45,64,42,90,87,79,62,47,82,42,73,59,67,67,115

Mean predicted aligned error: 14.23 Å

Foldseek 3Di:
DDDDPDDPPVVVVVVVVVVVVVVVVVVVVPPDPPPPPDPDDDDDDPDDQPDCDPVPRPDPRSVVVNCVVDPDQWDADPPPRDTHGDVVD